Protein AF-A0A7S0TT28-F1 (afdb_monomer_lite)

pLDDT: mean 84.59, std 9.91, range [43.59, 96.62]

Structure (mmCIF, N/CA/C/O backbone):
data_AF-A0A7S0TT28-F1
#
_entry.id   AF-A0A7S0TT28-F1
#
loop_
_atom_site.group_PDB
_atom_site.id
_atom_site.type_symbol
_atom_site.label_atom_id
_atom_site.label_alt_id
_atom_site.label_comp_id
_atom_site.label_asym_id
_atom_site.label_entity_id
_atom_site.label_seq_id
_atom_site.pdbx_PDB_ins_code
_atom_site.Cartn_x
_atom_site.Cartn_y
_atom_site.Cartn_z
_atom_site.occupancy
_atom_site.B_iso_or_equiv
_atom_site.auth_seq_id
_atom_site.auth_comp_id
_atom_site.auth_asym_i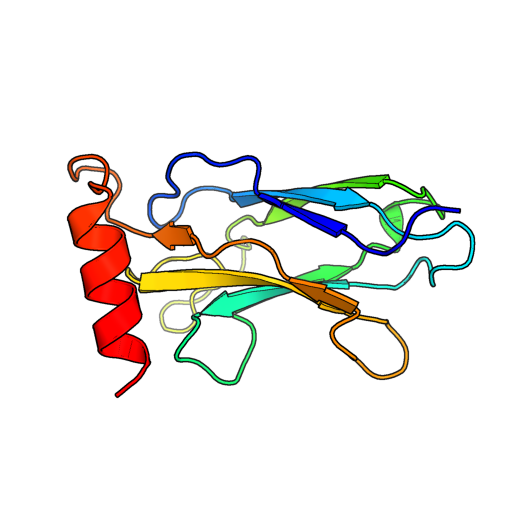d
_atom_site.auth_atom_id
_atom_site.pdbx_PDB_model_num
ATOM 1 N N . GLY A 1 1 ? 20.906 -9.993 -7.594 1.00 43.59 1 GLY A N 1
ATOM 2 C CA . GLY A 1 1 ? 19.508 -9.953 -8.054 1.00 43.59 1 GLY A CA 1
ATOM 3 C C . GLY A 1 1 ? 18.612 -10.027 -6.844 1.00 43.59 1 GLY A C 1
ATOM 4 O O . GLY A 1 1 ? 18.635 -11.045 -6.167 1.00 43.59 1 GLY A O 1
ATOM 5 N N . GLY A 1 2 ? 17.942 -8.930 -6.497 1.00 59.16 2 GLY A N 1
ATOM 6 C CA . GLY A 1 2 ? 16.983 -8.882 -5.391 1.00 59.16 2 GLY A CA 1
ATOM 7 C C . GLY A 1 2 ? 15.565 -9.123 -5.905 1.00 59.16 2 GLY A C 1
ATOM 8 O O . GLY A 1 2 ? 15.249 -8.695 -7.008 1.00 59.16 2 GLY A O 1
ATOM 9 N N . GLY A 1 3 ? 14.739 -9.834 -5.135 1.00 79.81 3 GLY A N 1
ATOM 10 C CA . GLY A 1 3 ? 13.308 -9.996 -5.419 1.00 79.81 3 GLY A CA 1
ATOM 11 C C . GLY A 1 3 ? 12.480 -8.770 -5.015 1.00 79.81 3 GLY A C 1
ATOM 12 O O . GLY A 1 3 ? 12.992 -7.855 -4.369 1.00 79.81 3 GLY A O 1
ATOM 13 N N . TYR A 1 4 ? 11.190 -8.789 -5.351 1.00 85.56 4 TYR A N 1
ATOM 14 C CA . TYR A 1 4 ? 10.220 -7.757 -4.971 1.00 85.56 4 TYR A CA 1
ATOM 15 C C . TYR A 1 4 ? 10.060 -7.674 -3.447 1.00 85.56 4 TYR A C 1
ATOM 17 O O . TYR A 1 4 ? 9.927 -8.697 -2.772 1.00 85.56 4 TYR A O 1
ATOM 25 N N . LYS A 1 5 ? 10.044 -6.458 -2.890 1.00 85.94 5 LYS A N 1
ATOM 26 C CA . LYS A 1 5 ? 9.757 -6.214 -1.469 1.00 85.94 5 LYS A CA 1
ATOM 27 C C . LYS A 1 5 ? 8.950 -4.938 -1.288 1.00 85.94 5 LYS A C 1
ATOM 29 O O . LYS A 1 5 ? 9.239 -3.908 -1.891 1.00 85.94 5 LYS A O 1
ATOM 34 N N . VAL A 1 6 ? 8.018 -4.982 -0.341 1.00 76.62 6 VAL A N 1
ATOM 35 C CA . VAL A 1 6 ? 7.300 -3.802 0.148 1.00 76.62 6 VAL A CA 1
ATOM 36 C C . VAL A 1 6 ? 7.552 -3.671 1.640 1.00 76.62 6 VAL A C 1
ATOM 38 O O . VAL A 1 6 ? 7.297 -4.590 2.416 1.00 76.62 6 VAL A O 1
ATOM 41 N N . LYS A 1 7 ? 8.067 -2.516 2.055 1.00 79.50 7 LYS A N 1
ATOM 42 C CA . LYS A 1 7 ? 8.289 -2.182 3.460 1.00 79.50 7 LYS A CA 1
ATOM 43 C C . LYS A 1 7 ? 7.530 -0.910 3.790 1.00 79.50 7 LYS A C 1
ATOM 45 O O . LYS A 1 7 ? 7.853 0.176 3.306 1.00 79.50 7 LYS A O 1
ATOM 50 N N . LEU A 1 8 ? 6.548 -1.034 4.671 1.00 69.94 8 LEU A N 1
ATOM 51 C CA . LEU A 1 8 ? 5.924 0.127 5.286 1.00 69.94 8 LEU A CA 1
ATOM 52 C C . LEU A 1 8 ? 6.950 0.827 6.168 1.00 69.94 8 LEU A C 1
ATOM 54 O O . LEU A 1 8 ? 7.642 0.187 6.962 1.00 69.94 8 LEU A O 1
ATOM 58 N N . LYS A 1 9 ? 7.056 2.147 6.024 1.00 64.81 9 LYS A N 1
ATOM 59 C CA . LYS A 1 9 ? 7.903 2.966 6.889 1.00 64.81 9 LYS A CA 1
ATOM 60 C C . LYS A 1 9 ? 7.038 3.686 7.918 1.00 64.81 9 LYS A C 1
ATOM 62 O O . LYS A 1 9 ? 7.106 4.904 8.044 1.00 64.81 9 LYS A O 1
ATOM 67 N N . ILE A 1 10 ? 6.175 2.928 8.589 1.00 57.41 10 ILE A N 1
ATOM 68 C CA . ILE A 1 10 ? 5.187 3.460 9.522 1.00 57.41 10 ILE A CA 1
ATOM 69 C C . ILE A 1 10 ? 5.120 2.532 10.730 1.00 57.41 10 ILE A C 1
ATOM 71 O O . ILE A 1 10 ? 4.943 1.329 10.568 1.00 57.41 10 ILE A O 1
ATOM 75 N N . GLY A 1 11 ? 5.315 3.106 11.918 1.00 49.50 11 GLY A N 1
ATOM 76 C CA . GLY A 1 11 ? 5.122 2.415 13.193 1.00 49.50 11 GLY A CA 1
ATOM 77 C C . GLY A 1 11 ? 3.656 2.381 13.621 1.00 49.50 11 GLY A C 1
ATOM 78 O O . GLY A 1 11 ? 3.255 1.384 14.187 1.00 49.50 11 GLY A O 1
ATOM 79 N N . ASN A 1 12 ? 2.872 3.418 13.287 1.00 57.22 12 ASN A N 1
ATOM 80 C CA . ASN A 1 12 ? 1.418 3.515 13.470 1.00 57.22 12 ASN A CA 1
ATOM 81 C C . ASN A 1 12 ? 0.843 4.444 12.390 1.00 57.22 12 ASN A C 1
ATOM 83 O O . ASN A 1 12 ? 1.330 5.568 12.249 1.00 57.22 12 ASN A O 1
ATOM 87 N N . ALA A 1 13 ? -0.135 3.989 11.605 1.00 67.88 13 ALA A N 1
ATOM 88 C CA . ALA A 1 13 ? -0.910 4.883 10.748 1.00 67.88 13 ALA A CA 1
ATOM 89 C C . ALA A 1 13 ? -2.164 5.269 11.514 1.00 67.88 13 ALA A C 1
ATOM 91 O O . ALA A 1 13 ? -2.856 4.393 12.024 1.00 67.88 13 ALA A O 1
ATOM 92 N N . CYS A 1 14 ? -2.460 6.559 11.591 1.00 82.44 14 CYS A N 1
ATOM 93 C CA . CYS A 1 14 ? -3.793 6.970 11.989 1.00 82.44 14 CYS A CA 1
ATOM 94 C C . CYS A 1 14 ? -4.605 7.359 10.758 1.00 82.44 14 CYS A C 1
ATOM 96 O O . CYS A 1 14 ? -4.042 7.654 9.696 1.00 82.44 14 CYS A O 1
ATOM 98 N N . ILE A 1 15 ? -5.925 7.292 10.877 1.00 85.19 15 ILE A N 1
ATOM 99 C CA . ILE A 1 15 ? -6.823 7.571 9.761 1.00 85.19 15 ILE A CA 1
ATOM 100 C C . ILE A 1 15 ? -6.564 8.962 9.167 1.00 85.19 15 ILE A C 1
ATOM 102 O O . ILE A 1 15 ? -6.113 9.869 9.857 1.00 85.19 15 ILE A O 1
ATOM 106 N N . ASP A 1 16 ? -6.803 9.123 7.869 1.00 82.56 16 ASP A N 1
ATOM 107 C CA . ASP A 1 16 ? -6.571 10.357 7.107 1.00 82.56 16 ASP A CA 1
ATOM 108 C C . ASP A 1 16 ? -5.112 10.862 7.072 1.00 82.56 16 ASP A C 1
ATOM 110 O O . ASP A 1 16 ? -4.838 11.921 6.499 1.00 82.56 16 ASP A O 1
ATOM 114 N N . THR A 1 17 ? -4.139 10.103 7.597 1.00 85.19 17 THR A N 1
ATOM 115 C CA . THR A 1 17 ? -2.720 10.467 7.473 1.00 85.19 17 THR A CA 1
ATOM 116 C C . THR A 1 17 ? -2.046 9.841 6.255 1.00 85.19 17 THR A C 1
ATOM 118 O O . THR A 1 17 ? -2.349 8.705 5.878 1.00 85.19 17 THR A O 1
ATOM 121 N N . PRO A 1 18 ? -1.096 10.558 5.622 1.00 87.62 18 PRO A N 1
ATOM 122 C CA . PRO A 1 18 ? -0.325 10.005 4.522 1.00 87.62 18 PRO A CA 1
ATOM 123 C C . PRO A 1 18 ? 0.446 8.740 4.910 1.00 87.62 18 PRO A C 1
ATOM 125 O O . PRO A 1 18 ? 1.220 8.738 5.870 1.00 87.62 18 PRO A O 1
ATOM 128 N N . ILE A 1 19 ? 0.326 7.692 4.094 1.00 87.56 19 ILE A N 1
ATOM 129 C CA . ILE A 1 19 ? 1.069 6.442 4.277 1.00 87.56 19 ILE A CA 1
ATOM 130 C C . ILE A 1 19 ? 2.310 6.453 3.387 1.00 87.56 19 ILE A C 1
ATOM 132 O O . ILE A 1 19 ? 2.212 6.393 2.163 1.00 87.56 19 ILE A O 1
ATOM 136 N N . LYS A 1 20 ? 3.498 6.481 4.003 1.00 89.12 20 LYS A N 1
ATOM 137 C CA . LYS A 1 20 ? 4.785 6.352 3.305 1.00 89.12 20 LYS A CA 1
ATOM 138 C C . LYS A 1 20 ? 5.227 4.895 3.193 1.00 89.12 20 LYS A C 1
ATOM 140 O O . LYS A 1 20 ? 5.424 4.201 4.194 1.00 89.12 20 LYS A O 1
ATOM 145 N N . VAL A 1 21 ? 5.474 4.463 1.963 1.00 90.44 21 VAL A N 1
ATOM 146 C CA . VAL A 1 21 ? 5.853 3.092 1.617 1.00 90.44 21 VAL A CA 1
ATOM 147 C C . VAL A 1 21 ? 7.185 3.097 0.896 1.00 90.44 21 VAL A C 1
ATOM 149 O O . VAL A 1 21 ? 7.367 3.824 -0.076 1.00 90.44 21 VAL A O 1
ATOM 152 N N . ARG A 1 22 ? 8.115 2.265 1.362 1.00 91.81 22 ARG A N 1
ATOM 153 C CA . ARG A 1 22 ? 9.337 1.943 0.629 1.00 91.81 22 ARG A CA 1
ATOM 154 C C . ARG A 1 22 ? 9.132 0.664 -0.158 1.00 91.81 22 ARG A C 1
ATOM 156 O O . ARG A 1 22 ? 8.586 -0.306 0.367 1.00 91.81 22 ARG A O 1
ATOM 163 N N . TRP A 1 23 ? 9.617 0.654 -1.384 1.00 93.50 23 TRP A N 1
ATOM 164 C CA . TRP A 1 23 ? 9.545 -0.506 -2.257 1.00 93.50 23 TRP A CA 1
ATOM 165 C C . TRP A 1 23 ? 10.915 -0.808 -2.853 1.00 93.50 23 TRP A C 1
ATOM 167 O O . TRP A 1 23 ? 11.752 0.084 -2.993 1.00 93.50 23 TRP A O 1
ATOM 177 N N . GLU A 1 24 ? 11.134 -2.083 -3.147 1.00 92.81 24 GLU A N 1
ATOM 178 C CA . GLU A 1 24 ? 12.292 -2.620 -3.859 1.00 92.81 24 GLU A CA 1
ATOM 179 C C . GLU A 1 24 ? 11.756 -3.594 -4.923 1.00 92.81 24 GLU A C 1
ATOM 181 O O . GLU A 1 24 ? 10.839 -4.371 -4.637 1.00 92.81 24 GLU A O 1
ATOM 186 N N . ALA A 1 25 ? 12.316 -3.570 -6.127 1.00 91.88 25 ALA A N 1
ATOM 187 C CA . ALA A 1 25 ? 11.942 -4.430 -7.243 1.00 91.88 25 ALA A CA 1
ATOM 188 C C . ALA A 1 25 ? 13.197 -4.948 -7.978 1.00 91.88 25 ALA A C 1
ATOM 190 O O . ALA A 1 25 ? 14.256 -4.323 -7.895 1.00 91.88 25 ALA A O 1
ATOM 191 N N . PRO A 1 26 ? 13.119 -6.091 -8.681 1.00 90.94 26 PRO A N 1
ATOM 192 C CA . PRO A 1 26 ? 14.191 -6.551 -9.561 1.00 90.94 26 PRO A CA 1
ATOM 193 C C . PRO A 1 26 ? 14.503 -5.553 -10.685 1.00 90.94 26 PRO A C 1
ATOM 195 O O . PRO A 1 26 ? 13.647 -4.773 -11.091 1.00 90.94 26 PRO A O 1
ATOM 198 N N . LYS A 1 27 ? 15.711 -5.624 -11.251 1.00 87.88 27 LYS A N 1
ATOM 199 C CA . LYS A 1 27 ? 16.152 -4.762 -12.365 1.00 87.88 27 LYS A CA 1
ATOM 200 C C . LYS A 1 27 ? 15.243 -4.819 -13.600 1.00 87.88 27 LYS A C 1
ATOM 202 O O . LYS A 1 27 ? 15.139 -3.843 -14.330 1.00 87.88 27 LYS A O 1
ATOM 207 N N . ASP A 1 28 ? 14.625 -5.967 -13.837 1.00 87.56 28 ASP A N 1
ATOM 208 C CA . ASP A 1 28 ? 13.754 -6.272 -14.971 1.00 87.56 28 ASP A CA 1
ATOM 209 C C . ASP A 1 28 ? 12.255 -6.120 -14.654 1.00 87.56 28 ASP A C 1
ATOM 211 O O . ASP A 1 28 ? 11.420 -6.595 -15.422 1.00 87.56 28 ASP A O 1
ATOM 215 N N . HIS A 1 29 ? 11.897 -5.479 -13.532 1.00 91.44 29 HIS A N 1
ATOM 216 C CA . HIS A 1 29 ? 10.504 -5.127 -13.246 1.00 91.44 29 HIS A CA 1
ATOM 217 C C . HIS A 1 29 ? 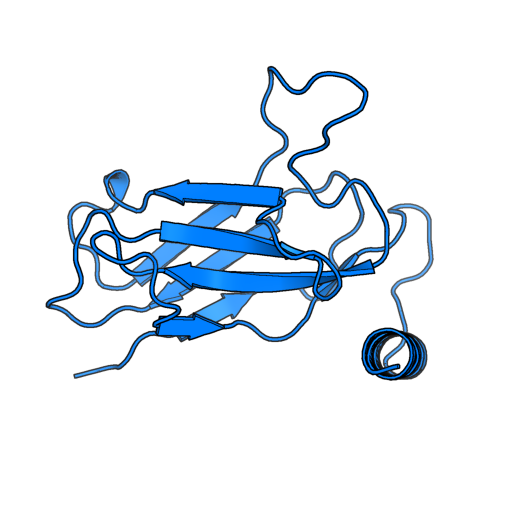9.926 -4.205 -14.331 1.00 91.44 29 HIS A C 1
ATOM 219 O O . HIS A 1 29 ? 10.666 -3.510 -15.035 1.00 91.44 29 HIS A O 1
ATOM 225 N N . ASN A 1 30 ? 8.599 -4.186 -14.466 1.00 91.44 30 ASN A N 1
ATOM 226 C CA . ASN A 1 30 ? 7.964 -3.263 -15.398 1.00 91.44 30 ASN A CA 1
ATOM 227 C C . ASN A 1 30 ? 7.912 -1.872 -14.732 1.00 91.44 30 ASN A C 1
ATOM 229 O O . ASN A 1 30 ? 7.366 -1.760 -13.635 1.00 91.44 30 ASN A O 1
ATOM 233 N N . PRO A 1 31 ? 8.434 -0.799 -15.357 1.00 89.44 31 PRO A N 1
ATOM 234 C CA . PRO A 1 31 ? 8.356 0.549 -14.793 1.00 89.44 31 PRO A CA 1
ATOM 235 C C . PRO A 1 31 ? 6.926 1.018 -14.491 1.00 89.44 31 PRO A C 1
ATOM 237 O O . PRO A 1 31 ? 6.751 1.911 -13.672 1.00 89.44 31 PRO A O 1
ATOM 240 N N . GLU A 1 32 ? 5.913 0.429 -15.130 1.00 91.31 32 GLU A N 1
ATOM 241 C CA . GLU A 1 32 ? 4.488 0.711 -14.914 1.00 91.31 32 GLU A CA 1
ATOM 242 C C . GLU A 1 32 ? 3.851 -0.144 -13.804 1.00 91.31 32 GLU A C 1
ATOM 244 O O . GLU A 1 32 ? 2.639 -0.091 -13.609 1.00 91.31 32 GLU A O 1
ATOM 249 N N . ASP A 1 33 ? 4.637 -0.940 -13.070 1.00 94.69 33 ASP A N 1
ATOM 250 C CA . ASP A 1 33 ? 4.154 -1.694 -11.911 1.00 94.69 33 ASP A CA 1
ATOM 251 C C . ASP A 1 33 ? 3.486 -0.767 -10.877 1.00 94.69 33 ASP A C 1
ATOM 253 O O . ASP A 1 33 ? 3.704 0.447 -10.844 1.00 94.69 33 ASP A O 1
ATOM 257 N N . PHE A 1 34 ? 2.662 -1.333 -9.998 1.00 95.31 34 PHE A N 1
ATOM 258 C CA . PHE A 1 34 ? 1.846 -0.560 -9.064 1.00 95.31 34 PHE A CA 1
ATOM 259 C C . PHE A 1 34 ? 2.163 -0.887 -7.606 1.00 95.31 34 PHE A C 1
ATOM 261 O O . PHE A 1 34 ? 2.525 -2.010 -7.247 1.00 95.31 34 PHE A O 1
ATOM 268 N N . LEU A 1 35 ? 1.914 0.083 -6.728 1.00 95.31 35 LEU A N 1
ATOM 269 C CA . LEU A 1 35 ? 1.657 -0.167 -5.313 1.00 95.31 35 LEU A CA 1
ATOM 270 C C . LEU A 1 35 ? 0.189 0.116 -5.018 1.00 95.31 35 LEU A C 1
ATOM 272 O O . LEU A 1 35 ? -0.291 1.215 -5.282 1.00 95.31 35 LEU A O 1
ATOM 276 N N . ALA A 1 36 ? -0.500 -0.837 -4.403 1.00 94.94 36 ALA A N 1
ATOM 277 C CA . ALA A 1 36 ? -1.895 -0.690 -4.008 1.00 94.94 36 ALA A CA 1
ATOM 278 C C . ALA A 1 36 ? -2.077 -0.990 -2.518 1.00 94.94 36 ALA A C 1
ATOM 280 O O . ALA A 1 36 ? -1.481 -1.929 -1.987 1.00 94.94 36 ALA A O 1
ATOM 281 N N . ILE A 1 37 ? -2.892 -0.184 -1.839 1.00 92.81 37 ILE A N 1
ATOM 282 C CA . ILE A 1 37 ? -3.278 -0.393 -0.442 1.00 92.81 37 ILE A CA 1
ATOM 283 C C . ILE A 1 37 ? -4.658 -1.043 -0.379 1.00 92.81 37 ILE A C 1
ATOM 285 O O . ILE A 1 37 ? -5.600 -0.582 -1.016 1.00 92.81 37 ILE A O 1
ATOM 289 N N . TYR A 1 38 ? -4.772 -2.098 0.418 1.00 92.75 38 TYR A N 1
ATOM 290 C CA . TYR A 1 38 ? -5.994 -2.866 0.634 1.00 92.75 38 TYR A CA 1
ATOM 291 C C . TYR A 1 38 ? -6.368 -2.817 2.105 1.00 92.75 38 TYR A C 1
ATOM 293 O O . TYR A 1 38 ? -5.476 -2.861 2.954 1.00 92.75 38 TYR A O 1
ATOM 301 N N . ARG A 1 39 ? -7.669 -2.807 2.402 1.00 91.56 39 ARG A N 1
ATOM 302 C CA . ARG A 1 39 ? -8.156 -3.285 3.699 1.00 91.56 39 ARG A CA 1
ATOM 303 C C . ARG A 1 39 ? -8.121 -4.813 3.655 1.00 91.56 39 ARG A C 1
ATOM 305 O O . ARG A 1 39 ? -8.497 -5.389 2.639 1.00 91.56 39 ARG A O 1
ATOM 312 N N . VAL A 1 40 ? -7.618 -5.464 4.700 1.00 91.44 40 VAL A N 1
ATOM 313 C CA . VAL A 1 40 ? -7.383 -6.925 4.694 1.00 91.44 40 VAL A CA 1
ATOM 314 C C . VAL A 1 40 ? -8.677 -7.722 4.478 1.00 91.44 40 VAL A C 1
ATOM 316 O O . VAL A 1 40 ? -8.665 -8.750 3.810 1.0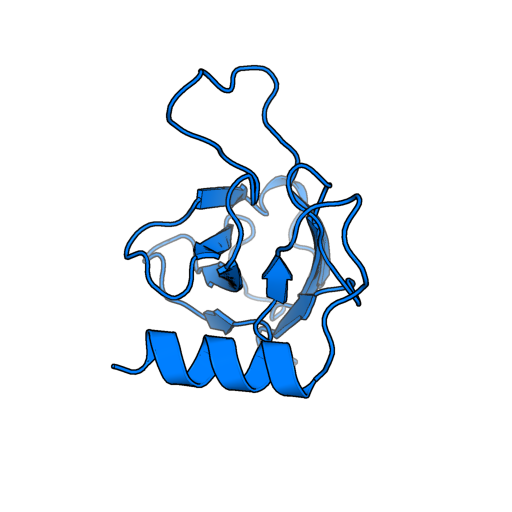0 91.44 40 VAL A O 1
ATOM 319 N N . ASP A 1 41 ? -9.797 -7.204 4.969 1.00 89.25 41 ASP A N 1
ATOM 320 C CA . ASP A 1 41 ? -11.150 -7.756 4.859 1.00 89.25 41 ASP A CA 1
ATOM 321 C C . ASP A 1 41 ? -11.953 -7.199 3.662 1.00 89.25 41 ASP A C 1
ATOM 323 O O . ASP A 1 41 ? -13.171 -7.368 3.608 1.00 89.25 41 ASP A O 1
ATOM 327 N N . ALA A 1 42 ? -11.311 -6.510 2.714 1.00 89.00 42 ALA A N 1
ATOM 328 C CA . ALA A 1 42 ? -11.952 -5.993 1.505 1.00 89.00 42 ALA A CA 1
ATOM 329 C C . ALA A 1 42 ? -11.343 -6.622 0.237 1.00 89.00 42 ALA A C 1
ATOM 331 O O . ALA A 1 42 ? -10.129 -6.836 0.176 1.00 89.00 42 ALA A O 1
ATOM 332 N N . PRO A 1 43 ? -12.160 -6.904 -0.796 1.00 87.31 43 PRO A N 1
ATOM 333 C CA . PRO A 1 43 ? -11.662 -7.502 -2.033 1.00 87.31 43 PRO A CA 1
ATOM 334 C C . PRO A 1 43 ? -10.864 -6.506 -2.886 1.00 87.31 43 PRO A C 1
ATOM 336 O O . PRO A 1 43 ? -9.882 -6.886 -3.526 1.00 87.31 43 PRO A O 1
ATOM 339 N N . ASP A 1 44 ? -11.258 -5.233 -2.859 1.00 89.81 44 ASP A N 1
ATOM 340 C CA . ASP A 1 44 ? -10.710 -4.187 -3.716 1.00 89.81 44 ASP A CA 1
ATOM 341 C C . ASP A 1 44 ? -9.667 -3.329 -2.994 1.00 89.81 44 ASP A C 1
ATOM 343 O O . ASP A 1 44 ? -9.654 -3.193 -1.764 1.00 89.81 44 ASP A O 1
ATOM 347 N N . TYR A 1 45 ? -8.777 -2.721 -3.780 1.00 90.12 45 TYR A N 1
ATOM 348 C CA . TYR A 1 45 ? -7.847 -1.737 -3.246 1.00 90.12 45 TYR A CA 1
ATOM 349 C C . TYR A 1 45 ? -8.586 -0.443 -2.895 1.00 90.12 45 TYR A C 1
ATOM 351 O O . TYR A 1 45 ? -9.479 0.014 -3.603 1.00 90.12 45 TYR A O 1
ATOM 359 N N . PHE A 1 46 ? -8.153 0.193 -1.814 1.00 88.62 46 PHE A N 1
ATOM 360 C CA . PHE A 1 46 ? -8.603 1.526 -1.418 1.00 88.62 46 PHE A CA 1
ATOM 361 C C . PHE A 1 46 ? -7.944 2.618 -2.262 1.00 88.62 46 PHE A C 1
ATOM 363 O O . PHE A 1 46 ? -8.554 3.639 -2.574 1.00 88.62 46 PHE A O 1
ATOM 370 N N . ASN A 1 47 ? -6.667 2.428 -2.596 1.00 90.69 47 ASN A N 1
ATOM 371 C CA . ASN A 1 47 ? -5.895 3.375 -3.392 1.00 90.69 47 ASN A CA 1
ATOM 372 C C . ASN A 1 47 ? -4.732 2.669 -4.089 1.00 90.69 47 ASN A C 1
ATOM 374 O O . ASN A 1 47 ? -4.250 1.636 -3.619 1.00 90.69 47 ASN A O 1
ATOM 378 N N . MET A 1 48 ? -4.268 3.243 -5.190 1.00 92.00 48 MET A N 1
ATOM 379 C CA . MET A 1 48 ? -3.199 2.698 -6.012 1.00 92.00 48 MET A CA 1
ATOM 380 C C . MET A 1 48 ? -2.336 3.829 -6.564 1.00 92.00 48 MET A C 1
ATOM 382 O O . MET A 1 48 ? -2.834 4.901 -6.900 1.00 92.00 48 MET A O 1
ATOM 386 N N . VAL A 1 49 ? -1.035 3.578 -6.647 1.00 91.94 49 VAL A N 1
ATOM 387 C CA . VAL A 1 49 ? -0.051 4.480 -7.238 1.00 91.94 49 VAL A CA 1
ATOM 388 C C . VAL A 1 49 ? 0.746 3.705 -8.276 1.00 91.94 49 VAL A C 1
ATOM 390 O O . VAL A 1 49 ? 1.296 2.645 -7.971 1.00 91.94 49 VAL A O 1
ATOM 393 N N . GLU A 1 50 ? 0.821 4.249 -9.485 1.00 92.19 50 GLU A N 1
ATOM 394 C CA . GLU A 1 50 ? 1.680 3.733 -10.551 1.00 92.19 50 GLU A CA 1
ATOM 395 C C . GLU A 1 50 ? 3.136 4.130 -10.299 1.00 92.19 50 GLU A C 1
ATOM 397 O O . GLU A 1 50 ? 3.427 5.247 -9.860 1.00 92.19 50 GLU A O 1
ATOM 402 N N . LEU A 1 51 ? 4.067 3.228 -10.597 1.00 90.38 51 LEU A N 1
ATOM 403 C CA . LEU A 1 51 ? 5.499 3.473 -10.452 1.00 90.38 51 LEU A CA 1
ATOM 404 C C . LEU A 1 51 ? 6.132 4.066 -11.718 1.00 90.38 51 LEU A C 1
ATOM 406 O O . LEU A 1 51 ? 7.340 4.301 -11.715 1.00 90.38 51 LEU A O 1
ATOM 410 N N . SER A 1 52 ? 5.350 4.394 -12.753 1.00 81.25 52 SER A N 1
ATOM 411 C CA . SER A 1 52 ? 5.826 4.912 -14.050 1.00 81.25 52 SER A CA 1
ATOM 412 C C . SER A 1 52 ? 6.726 6.152 -13.917 1.00 81.25 52 SER A C 1
ATOM 414 O O . SER A 1 52 ? 7.699 6.317 -14.653 1.00 81.25 52 SER A O 1
ATOM 416 N N . GLY A 1 53 ? 6.494 6.981 -12.893 1.00 70.94 53 GLY A N 1
ATOM 417 C CA . GLY A 1 53 ? 7.332 8.139 -12.555 1.00 70.94 53 GLY A CA 1
ATOM 418 C C . GLY A 1 53 ? 8.719 7.813 -11.972 1.00 70.94 53 GLY A C 1
ATOM 419 O O . GLY A 1 53 ? 9.531 8.718 -11.788 1.00 70.94 53 GLY A O 1
ATOM 420 N N . SER A 1 54 ? 9.018 6.545 -11.679 1.00 75.31 54 SER A N 1
ATOM 421 C CA . SER A 1 54 ? 10.288 6.099 -11.085 1.00 75.31 54 SER A CA 1
ATOM 422 C C . SER A 1 54 ? 11.417 5.902 -12.103 1.00 75.31 54 SER A C 1
ATOM 424 O O . SER A 1 54 ? 12.537 5.600 -11.709 1.00 75.31 54 SER A O 1
ATOM 426 N N . SER A 1 55 ? 11.167 6.097 -13.406 1.00 78.19 55 SER A N 1
ATOM 427 C CA . SER A 1 55 ? 12.182 5.982 -14.474 1.00 78.19 55 SER A CA 1
ATOM 428 C C . SER A 1 55 ? 12.970 4.655 -14.455 1.00 78.19 55 SER A C 1
ATOM 430 O O . SER A 1 55 ? 14.166 4.637 -14.741 1.00 78.19 55 SER A O 1
ATOM 432 N N . GLY A 1 56 ? 12.317 3.547 -14.080 1.00 78.69 56 GLY A N 1
ATOM 433 C CA . GLY A 1 56 ? 12.942 2.219 -13.991 1.00 78.69 56 GLY A CA 1
ATOM 434 C C . GLY A 1 56 ? 13.857 2.022 -12.775 1.00 78.69 56 GLY A C 1
ATOM 435 O O . GLY A 1 56 ? 14.710 1.135 -12.783 1.00 78.69 56 GLY A O 1
ATOM 436 N N . GLN A 1 57 ? 13.722 2.846 -11.732 1.00 87.19 57 GLN A N 1
ATOM 437 C CA . GLN A 1 57 ? 14.439 2.652 -10.471 1.00 87.19 57 GLN A CA 1
ATOM 438 C C . GLN A 1 57 ? 14.096 1.302 -9.827 1.00 87.19 57 GLN A C 1
ATOM 440 O O . GLN A 1 57 ? 12.947 0.898 -9.769 1.00 87.19 57 GLN A O 1
ATOM 445 N N . GLU A 1 58 ? 15.087 0.630 -9.244 1.00 90.50 58 GLU A N 1
ATOM 446 C CA . GLU A 1 58 ? 14.890 -0.648 -8.533 1.00 90.50 58 GLU A CA 1
ATOM 447 C C . GLU A 1 58 ? 14.356 -0.463 -7.101 1.00 90.50 58 GLU A C 1
ATOM 449 O O . GLU A 1 58 ? 14.092 -1.427 -6.385 1.00 90.50 58 GLU A O 1
ATOM 454 N N . SER A 1 59 ? 14.238 0.779 -6.629 1.00 91.62 59 SER A N 1
ATOM 455 C CA . SER A 1 59 ? 13.674 1.087 -5.318 1.00 91.62 59 SER A CA 1
ATOM 456 C C . SER A 1 59 ? 13.212 2.533 -5.240 1.00 91.62 59 SER A C 1
ATOM 458 O O . SER A 1 59 ? 13.737 3.406 -5.930 1.00 91.62 59 SER A O 1
ATOM 460 N N . GLY A 1 60 ? 12.277 2.805 -4.338 1.00 90.50 60 GLY A N 1
ATOM 461 C CA . GLY A 1 60 ? 11.762 4.152 -4.157 1.00 90.50 60 GLY A CA 1
ATOM 462 C C . GLY A 1 60 ? 10.932 4.315 -2.896 1.00 90.50 60 GLY A C 1
ATOM 463 O O . GLY A 1 60 ? 10.814 3.421 -2.053 1.00 90.50 60 GLY A O 1
ATOM 464 N N . THR A 1 61 ? 10.373 5.513 -2.743 1.00 90.94 61 THR A N 1
ATOM 465 C CA . THR A 1 61 ? 9.367 5.806 -1.721 1.00 90.94 61 THR A CA 1
ATOM 466 C C . THR A 1 61 ? 8.140 6.399 -2.391 1.00 90.94 61 THR A C 1
ATOM 468 O O . THR A 1 61 ? 8.247 7.388 -3.106 1.00 90.94 61 THR A O 1
ATOM 471 N N . VAL A 1 62 ? 6.981 5.814 -2.115 1.00 90.00 62 VAL A N 1
ATOM 472 C CA . VAL A 1 62 ? 5.672 6.343 -2.497 1.00 90.00 62 VAL A CA 1
ATOM 473 C C . VAL A 1 62 ? 4.966 6.843 -1.245 1.00 90.00 62 VAL A C 1
ATOM 475 O O . VAL A 1 62 ? 5.145 6.297 -0.155 1.00 90.00 62 VAL A O 1
ATOM 478 N N . THR A 1 63 ? 4.174 7.900 -1.395 1.00 89.38 63 THR A N 1
ATOM 479 C CA . THR A 1 63 ? 3.277 8.374 -0.340 1.00 89.38 63 THR A CA 1
ATOM 480 C C . THR A 1 63 ? 1.847 8.261 -0.845 1.00 89.38 63 THR A C 1
ATOM 482 O O . THR A 1 63 ? 1.482 8.968 -1.779 1.00 89.38 63 THR A O 1
ATOM 485 N N . PHE A 1 64 ? 1.041 7.400 -0.227 1.00 89.50 64 PHE A N 1
ATOM 486 C CA . PHE A 1 64 ? -0.406 7.444 -0.406 1.00 89.50 64 PHE A CA 1
ATOM 487 C C . PHE A 1 64 ? -0.929 8.669 0.340 1.00 89.50 64 PHE A C 1
ATOM 489 O O . PHE A 1 64 ? -0.639 8.848 1.525 1.00 89.50 64 PHE A O 1
ATOM 496 N N . THR A 1 65 ? -1.673 9.520 -0.352 1.00 87.56 65 THR A N 1
ATOM 497 C CA . THR A 1 65 ? -2.330 10.704 0.206 1.00 87.56 65 THR A CA 1
ATOM 498 C C . THR A 1 65 ? -3.810 10.680 -0.151 1.00 87.56 65 THR A C 1
ATOM 500 O O . THR A 1 65 ? -4.207 10.047 -1.131 1.00 87.56 65 THR A O 1
ATOM 503 N N . LYS A 1 66 ? -4.633 11.377 0.640 1.00 84.62 66 LYS A N 1
ATOM 504 C CA . LYS A 1 66 ? -6.047 11.581 0.328 1.00 84.62 66 LYS A CA 1
ATOM 505 C C . LYS A 1 66 ? -6.116 12.398 -0.961 1.00 84.62 66 LYS A C 1
ATOM 507 O O . LYS A 1 66 ? -5.580 13.512 -0.981 1.00 84.62 66 LYS A O 1
ATOM 512 N N . PRO A 1 67 ? -6.728 11.882 -2.034 1.00 83.31 67 PRO A N 1
ATOM 513 C CA . PRO A 1 67 ? -6.845 12.639 -3.269 1.00 83.31 67 PRO A CA 1
ATOM 514 C C . PRO A 1 67 ? -7.718 13.880 -3.056 1.00 83.31 67 PRO A C 1
ATOM 516 O O . PRO A 1 67 ? -8.706 13.842 -2.321 1.00 83.31 67 PRO A O 1
ATOM 519 N N . LYS A 1 68 ? -7.362 14.993 -3.705 1.00 83.75 68 LYS A N 1
ATOM 520 C CA . LYS A 1 68 ? -8.061 16.284 -3.536 1.00 83.75 68 LYS A CA 1
ATOM 521 C C . LYS A 1 68 ? -9.528 16.240 -3.974 1.00 83.75 68 LYS A C 1
AT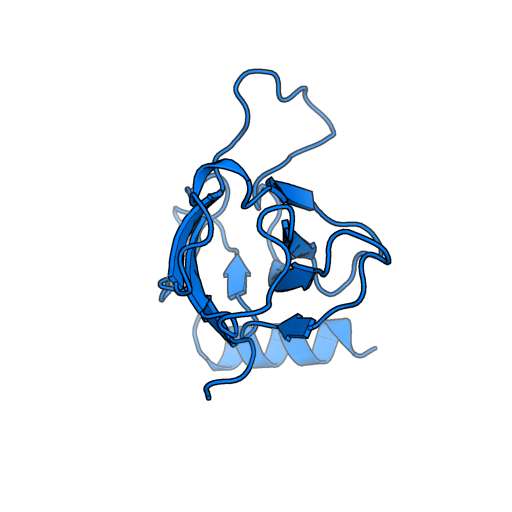OM 523 O O . LYS A 1 68 ? -10.330 17.037 -3.509 1.00 83.75 68 LYS A O 1
ATOM 528 N N . ASP A 1 69 ? -9.852 15.334 -4.882 1.00 84.44 69 ASP A N 1
ATOM 529 C CA . ASP A 1 69 ? -11.159 15.119 -5.498 1.00 84.44 69 ASP A CA 1
ATOM 530 C C . ASP A 1 69 ? -11.990 14.033 -4.785 1.00 84.44 69 ASP A C 1
ATOM 532 O O . ASP A 1 69 ? -13.030 13.615 -5.290 1.00 84.44 69 ASP A O 1
ATOM 536 N N . GLU A 1 70 ? -11.538 13.522 -3.632 1.00 82.44 70 GLU A N 1
ATOM 537 C CA . GLU A 1 70 ? -12.294 12.544 -2.847 1.00 82.44 70 GLU A CA 1
ATOM 538 C C . GLU A 1 70 ? -13.664 13.089 -2.428 1.00 82.44 70 GLU A C 1
ATOM 540 O O . GLU A 1 70 ? -13.779 14.138 -1.796 1.00 82.44 70 GLU A O 1
ATOM 545 N N . LYS A 1 71 ? -14.712 12.342 -2.786 1.00 78.06 71 LYS A N 1
ATOM 546 C CA . LYS A 1 71 ? -16.095 12.641 -2.421 1.00 78.06 71 LYS A CA 1
ATOM 547 C C . LYS A 1 71 ? -16.489 11.867 -1.168 1.00 78.06 71 LYS A C 1
ATOM 549 O O . LYS A 1 71 ? -16.008 10.759 -0.928 1.00 78.06 71 LYS A O 1
ATOM 554 N N . SER A 1 72 ? -17.422 12.440 -0.411 1.00 71.81 72 SER A N 1
ATOM 555 C CA . SER A 1 72 ? -18.073 11.744 0.701 1.00 71.81 72 SER A CA 1
ATOM 556 C C . SER A 1 72 ? -18.621 10.386 0.236 1.00 71.81 72 SER A C 1
ATOM 558 O O . SER A 1 72 ? -19.266 10.312 -0.810 1.00 71.81 72 SER A O 1
ATOM 560 N N . GLY A 1 73 ? -18.336 9.323 0.996 1.00 73.44 73 GLY A N 1
ATOM 561 C CA . GLY A 1 73 ? -18.821 7.960 0.744 1.00 73.44 73 GLY A CA 1
ATOM 562 C C . GLY A 1 73 ? -17.848 7.000 0.045 1.00 73.44 73 GLY A C 1
ATOM 563 O O . GLY A 1 73 ? -18.132 5.808 0.025 1.00 73.44 73 GLY A O 1
ATOM 564 N N . ASN A 1 74 ? -16.707 7.463 -0.482 1.00 74.44 74 ASN A N 1
ATOM 565 C CA . ASN A 1 74 ? -15.673 6.582 -1.053 1.00 74.44 74 ASN A CA 1
ATOM 566 C C . ASN A 1 74 ? -14.250 7.052 -0.683 1.00 74.44 74 ASN A C 1
ATOM 568 O O . ASN A 1 74 ? -13.574 7.685 -1.503 1.00 74.44 74 ASN A O 1
ATOM 572 N N . PRO A 1 75 ? -13.816 6.821 0.568 1.00 79.50 75 PRO A N 1
ATOM 573 C CA . PRO A 1 75 ? -12.503 7.254 1.026 1.00 79.50 75 PRO A CA 1
ATOM 574 C C . PRO A 1 75 ? -11.355 6.464 0.378 1.00 79.50 75 PRO A C 1
ATOM 576 O O . PRO A 1 75 ? -11.441 5.252 0.217 1.00 79.50 75 PRO A O 1
ATOM 579 N N . ARG A 1 76 ? -10.251 7.150 0.059 1.00 81.00 76 ARG A N 1
ATOM 580 C CA . ARG A 1 76 ? -9.063 6.629 -0.648 1.00 81.00 76 ARG A CA 1
ATOM 581 C C . ARG A 1 76 ? -7.768 6.726 0.175 1.00 81.00 76 ARG A C 1
ATOM 583 O O . ARG A 1 76 ? -6.680 6.456 -0.321 1.00 81.00 76 ARG A O 1
ATOM 590 N N . LEU A 1 77 ? -7.833 7.095 1.446 1.00 79.50 77 LEU A N 1
ATOM 591 C CA . LEU A 1 77 ? -6.801 6.763 2.443 1.00 79.50 77 LEU A CA 1
ATOM 592 C C . LEU A 1 77 ? -7.435 5.845 3.486 1.00 79.50 77 LEU A C 1
ATOM 594 O O . LEU A 1 77 ? -8.657 5.684 3.420 1.00 79.50 77 LEU A O 1
ATOM 598 N N . PRO A 1 78 ? -6.698 5.240 4.445 1.00 83.62 78 PRO A N 1
ATOM 599 C CA . PRO A 1 78 ? -7.395 4.655 5.575 1.00 83.62 78 PRO A CA 1
ATOM 600 C C . PRO A 1 78 ? -8.166 5.787 6.254 1.00 83.62 78 PRO A C 1
ATOM 602 O O . PRO A 1 78 ? -7.599 6.576 6.990 1.00 83.62 78 PRO A O 1
ATOM 605 N N . ALA A 1 79 ? -9.441 5.928 5.936 1.00 81.25 79 ALA A N 1
ATOM 606 C CA . ALA A 1 79 ? -10.373 6.837 6.592 1.00 81.25 79 ALA A CA 1
ATOM 607 C C . ALA A 1 79 ? -11.296 6.047 7.526 1.00 81.25 79 ALA A C 1
ATOM 609 O O . ALA A 1 79 ? -12.165 6.599 8.190 1.00 81.25 79 ALA A O 1
ATOM 610 N N . VAL A 1 80 ? -11.118 4.726 7.544 1.00 86.38 80 VAL A N 1
ATOM 611 C CA . VAL A 1 80 ? -11.832 3.775 8.378 1.00 86.38 80 VAL A CA 1
ATOM 612 C C . VAL A 1 80 ? -10.789 2.959 9.124 1.00 86.38 80 VAL A C 1
ATOM 614 O O . VAL A 1 80 ? -9.784 2.543 8.537 1.00 86.38 80 VAL A O 1
ATOM 617 N N . GLU A 1 81 ? -11.032 2.738 10.410 1.00 88.38 81 GLU A N 1
ATOM 618 C CA . GLU A 1 81 ? -10.177 1.897 11.241 1.00 88.38 81 GLU A CA 1
ATOM 619 C C . GLU A 1 81 ? -10.157 0.450 10.732 1.00 88.38 81 GLU A C 1
ATOM 621 O O . GLU A 1 81 ? -11.144 -0.050 10.188 1.00 88.38 81 GLU A O 1
ATOM 626 N N . GLY A 1 82 ? -9.027 -0.230 10.910 1.00 89.00 82 GLY A N 1
ATOM 627 C CA . GLY A 1 82 ? -8.868 -1.625 10.502 1.00 89.00 82 GLY A CA 1
ATOM 628 C C . GLY A 1 82 ? -7.449 -1.966 10.070 1.00 89.00 82 GLY A C 1
ATOM 629 O O . GLY A 1 82 ? -6.559 -1.117 10.086 1.00 89.00 82 GLY A O 1
ATOM 630 N N . LEU A 1 83 ? -7.236 -3.226 9.694 1.00 89.88 83 LEU A N 1
ATOM 631 C CA . LEU A 1 83 ? -5.957 -3.689 9.164 1.00 89.88 83 LEU A CA 1
ATOM 632 C C . LEU A 1 83 ? -5.870 -3.446 7.661 1.00 89.88 83 LEU A C 1
ATOM 634 O O . LEU A 1 83 ? -6.795 -3.743 6.902 1.00 89.88 83 LEU A O 1
ATOM 638 N N . TYR A 1 84 ? -4.720 -2.935 7.243 1.00 91.19 84 TYR A N 1
ATOM 639 C CA . TYR A 1 84 ? -4.394 -2.662 5.855 1.00 91.19 84 TYR A CA 1
ATOM 640 C C . TYR A 1 84 ? -3.099 -3.355 5.455 1.00 91.19 84 TYR A C 1
ATOM 642 O O . TYR A 1 84 ? -2.189 -3.526 6.263 1.00 91.19 84 TYR A O 1
ATOM 650 N N . VAL A 1 85 ? -2.981 -3.697 4.178 1.00 92.56 85 VAL A N 1
ATOM 651 C CA . VAL A 1 85 ? -1.759 -4.237 3.581 1.00 92.56 85 VAL A CA 1
ATOM 652 C C . VAL A 1 85 ? -1.453 -3.491 2.292 1.00 92.56 85 VAL A C 1
ATOM 654 O O . VAL A 1 85 ? -2.355 -3.169 1.521 1.00 92.56 85 VAL A O 1
ATOM 657 N N . VAL A 1 86 ? -0.175 -3.214 2.043 1.00 94.19 86 VAL A N 1
ATOM 658 C CA . VAL A 1 86 ? 0.272 -2.671 0.760 1.00 94.19 86 VAL A CA 1
ATOM 659 C C . VAL A 1 86 ? 0.871 -3.792 -0.067 1.00 94.19 86 VAL A C 1
ATOM 661 O O . VAL A 1 86 ? 1.737 -4.531 0.403 1.00 94.19 86 VAL A O 1
ATOM 664 N N . ARG A 1 87 ? 0.408 -3.912 -1.307 1.00 96.06 87 ARG A N 1
ATOM 665 C CA . ARG A 1 87 ? 0.829 -4.933 -2.261 1.00 96.06 87 ARG A CA 1
ATOM 666 C C . ARG A 1 87 ? 1.541 -4.285 -3.440 1.00 96.06 87 ARG A C 1
ATOM 668 O O . ARG A 1 87 ? 1.113 -3.241 -3.924 1.00 96.06 87 ARG A O 1
ATOM 675 N N . TYR A 1 88 ? 2.620 -4.919 -3.883 1.00 96.00 88 TYR A N 1
ATOM 676 C CA . TYR A 1 88 ? 3.268 -4.630 -5.158 1.00 96.00 88 TYR A CA 1
ATOM 677 C C . TYR A 1 88 ? 2.586 -5.468 -6.230 1.00 96.00 88 TYR A C 1
ATOM 679 O O . TYR A 1 88 ? 2.567 -6.697 -6.112 1.00 96.00 88 TYR A O 1
ATOM 687 N N . LEU A 1 89 ? 2.030 -4.820 -7.246 1.00 96.62 89 LEU A N 1
ATOM 688 C CA . LEU A 1 89 ? 1.312 -5.473 -8.333 1.00 96.62 89 LEU A CA 1
ATOM 689 C C . LEU A 1 89 ? 2.093 -5.311 -9.626 1.00 96.62 89 LEU A C 1
ATOM 691 O O . LEU A 1 89 ? 2.547 -4.214 -9.945 1.00 96.62 89 LEU A O 1
ATOM 695 N N . ARG A 1 90 ? 2.209 -6.397 -10.383 1.00 95.00 90 ARG A N 1
ATOM 696 C CA . ARG A 1 90 ? 2.771 -6.332 -11.727 1.00 95.00 90 ARG A CA 1
ATOM 697 C C . ARG A 1 90 ? 1.781 -5.677 -12.689 1.00 95.00 90 ARG A C 1
ATOM 699 O O . ARG A 1 90 ? 0.606 -6.032 -12.673 1.00 95.00 90 ARG A O 1
ATOM 706 N N . ALA A 1 91 ? 2.248 -4.796 -13.568 1.00 93.88 91 ALA A N 1
ATOM 707 C CA . ALA A 1 91 ? 1.379 -4.001 -14.431 1.00 93.88 91 ALA A CA 1
ATOM 708 C C . ALA A 1 91 ? 0.459 -4.835 -15.342 1.00 93.88 91 ALA A C 1
ATOM 710 O O . ALA A 1 91 ? -0.741 -4.589 -15.431 1.00 93.88 91 ALA A O 1
ATOM 711 N N . ASN A 1 92 ? 1.019 -5.858 -15.993 1.00 91.56 92 ASN A N 1
ATOM 712 C CA . ASN A 1 92 ? 0.347 -6.570 -17.085 1.00 91.56 92 ASN A CA 1
ATOM 713 C C . ASN A 1 92 ? -0.817 -7.464 -16.633 1.00 91.56 92 ASN A C 1
ATOM 715 O O . ASN A 1 92 ? -1.738 -7.706 -17.407 1.00 91.56 92 ASN A O 1
ATOM 719 N N . ASP A 1 93 ? -0.737 -8.022 -15.425 1.00 94.62 93 ASP A N 1
ATOM 720 C CA . ASP A 1 93 ? -1.668 -9.042 -14.921 1.00 94.62 93 ASP A CA 1
ATOM 721 C C . ASP A 1 93 ? -2.194 -8.731 -13.509 1.00 94.62 93 ASP A C 1
ATOM 723 O O . ASP A 1 93 ? -2.935 -9.532 -12.941 1.00 94.62 93 ASP A O 1
ATOM 727 N N . GLN A 1 94 ? -1.795 -7.591 -12.927 1.00 93.69 94 GLN A N 1
ATOM 728 C CA . GLN A 1 94 ? -2.066 -7.197 -11.540 1.00 93.69 94 GLN A CA 1
ATOM 729 C C . GLN A 1 94 ? -1.693 -8.271 -10.509 1.00 93.69 94 GLN A C 1
ATOM 731 O O . GLN A 1 94 ? -2.194 -8.279 -9.380 1.00 93.69 94 GLN A O 1
ATOM 736 N N . ARG A 1 95 ? -0.780 -9.185 -10.858 1.00 95.50 95 ARG A N 1
ATOM 737 C CA . ARG A 1 95 ? -0.347 -10.239 -9.950 1.00 95.50 95 ARG A CA 1
ATOM 738 C C . ARG A 1 95 ? 0.386 -9.625 -8.765 1.00 95.50 95 ARG A C 1
ATOM 740 O O . ARG A 1 95 ? 1.304 -8.823 -8.931 1.00 95.50 95 ARG A O 1
ATOM 747 N N . VAL A 1 96 ? 0.030 -10.074 -7.563 1.00 95.88 96 VAL A N 1
ATOM 748 C CA . VAL A 1 96 ? 0.734 -9.705 -6.332 1.00 95.88 96 VAL A CA 1
ATOM 749 C C . VAL A 1 96 ? 2.139 -10.307 -6.352 1.00 95.88 96 VAL A C 1
ATOM 751 O O . VAL A 1 96 ? 2.307 -11.527 -6.317 1.00 95.88 96 VAL A O 1
ATOM 754 N N . MET A 1 97 ? 3.148 -9.440 -6.394 1.00 95.94 97 MET A N 1
ATOM 755 C CA . MET A 1 97 ? 4.565 -9.813 -6.388 1.00 95.94 97 MET A CA 1
ATOM 756 C C . MET A 1 97 ? 5.163 -9.787 -4.980 1.00 95.94 97 MET A C 1
ATOM 758 O O . MET A 1 97 ? 6.072 -10.557 -4.676 1.00 95.94 97 MET A O 1
ATOM 762 N N . ALA A 1 98 ? 4.650 -8.906 -4.119 1.00 95.19 98 ALA A N 1
ATOM 763 C CA . ALA A 1 98 ? 5.025 -8.801 -2.714 1.00 95.19 98 ALA A CA 1
ATOM 764 C C . ALA A 1 98 ? 3.910 -8.131 -1.899 1.00 95.19 98 ALA A C 1
ATOM 766 O O . ALA A 1 98 ? 3.151 -7.319 -2.427 1.00 95.19 98 ALA A O 1
ATOM 767 N N . SER A 1 99 ? 3.875 -8.421 -0.600 1.00 94.62 99 SER A N 1
ATOM 768 C CA . SER A 1 99 ? 2.994 -7.777 0.379 1.00 94.62 99 SER A CA 1
ATOM 769 C C . SER A 1 99 ? 3.820 -7.211 1.527 1.00 94.62 99 SER A C 1
ATOM 771 O O . SER A 1 99 ? 4.848 -7.779 1.906 1.00 94.62 99 SER A O 1
ATOM 773 N N . SER A 1 100 ? 3.376 -6.097 2.097 1.00 91.19 100 SER A N 1
ATOM 774 C CA . SER A 1 100 ? 3.904 -5.604 3.363 1.00 91.19 100 SER A CA 1
ATOM 775 C C . SER A 1 100 ? 3.419 -6.451 4.543 1.00 91.19 100 SER A C 1
ATOM 777 O O . SER A 1 100 ? 2.551 -7.309 4.403 1.00 91.19 100 SER A O 1
ATOM 779 N N . ARG A 1 101 ? 3.935 -6.150 5.741 1.00 87.94 101 ARG A N 1
ATOM 780 C CA . ARG A 1 101 ? 3.209 -6.480 6.975 1.00 87.94 101 ARG A CA 1
ATOM 781 C C . ARG A 1 101 ? 1.901 -5.697 7.027 1.00 87.94 101 ARG A C 1
ATOM 783 O O . ARG A 1 101 ? 1.779 -4.660 6.366 1.00 87.94 101 ARG A O 1
ATOM 790 N N . GLU A 1 102 ? 0.972 -6.178 7.832 1.00 88.12 102 GLU A N 1
ATOM 791 C CA . GLU A 1 102 ? -0.265 -5.464 8.100 1.00 88.12 102 GLU A CA 1
ATOM 792 C C . GLU A 1 102 ? -0.015 -4.202 8.927 1.00 88.12 102 GLU A C 1
ATOM 794 O O . GLU A 1 102 ? 0.920 -4.117 9.728 1.00 88.12 102 GLU A O 1
ATOM 799 N N . LEU A 1 103 ? -0.866 -3.216 8.693 1.00 86.06 103 LEU A N 1
ATOM 800 C CA . LEU A 1 103 ? -0.876 -1.915 9.328 1.00 86.06 103 LEU A CA 1
ATOM 801 C C . LEU A 1 103 ? -2.241 -1.708 9.960 1.00 86.06 103 LEU A C 1
ATOM 803 O O . LEU A 1 103 ? -3.234 -1.608 9.243 1.00 86.06 103 LEU A O 1
ATOM 807 N N . LEU A 1 104 ? -2.290 -1.615 11.284 1.00 87.62 104 LEU A N 1
ATOM 808 C CA . LEU A 1 104 ? -3.509 -1.218 11.970 1.00 87.62 104 LEU A CA 1
ATOM 809 C C . LEU A 1 104 ? -3.670 0.302 11.863 1.00 87.62 104 LEU A C 1
ATOM 811 O O . LEU A 1 104 ? -2.829 1.052 12.359 1.00 87.62 104 LEU A O 1
ATOM 815 N N . ALA A 1 105 ? -4.736 0.737 11.194 1.00 88.31 105 ALA A N 1
ATOM 816 C CA . ALA A 1 105 ? -5.170 2.124 11.165 1.00 88.31 105 ALA A CA 1
ATOM 817 C C . ALA A 1 105 ? -6.168 2.385 12.300 1.00 88.31 105 ALA A C 1
ATOM 819 O O . ALA A 1 105 ? -7.181 1.689 12.401 1.00 88.31 105 ALA A O 1
ATOM 820 N N . THR A 1 106 ? -5.894 3.394 13.127 1.00 88.06 106 THR A N 1
ATOM 821 C CA . THR A 1 106 ? -6.748 3.835 14.248 1.00 88.06 106 THR A CA 1
ATOM 822 C C . THR A 1 106 ? -7.041 5.334 14.163 1.00 88.06 106 THR A C 1
ATOM 824 O O . THR A 1 106 ? -6.451 6.047 13.349 1.00 88.06 106 THR A O 1
ATOM 827 N N . ARG A 1 107 ? -7.950 5.862 14.987 1.00 86.25 107 ARG A N 1
ATOM 828 C CA . ARG A 1 107 ? -8.131 7.321 15.107 1.00 86.25 107 ARG A CA 1
ATOM 829 C C . ARG A 1 107 ? -6.855 8.047 15.558 1.00 86.25 107 ARG A C 1
ATOM 831 O O . ARG A 1 107 ? -6.114 7.548 16.401 1.00 86.25 107 ARG A O 1
ATOM 838 N N . CYS A 1 108 ? -6.624 9.251 15.025 1.00 82.12 108 CYS A N 1
ATOM 839 C CA . CYS A 1 108 ? -5.412 10.040 15.299 1.00 82.12 108 CYS A CA 1
ATOM 840 C C . CYS A 1 108 ? -5.314 10.613 16.712 1.00 82.12 108 CYS A C 1
ATOM 842 O O . CYS A 1 108 ? -4.216 10.905 17.175 1.00 82.12 108 CYS A O 1
ATOM 844 N N . ASP A 1 109 ? -6.444 10.793 17.382 1.00 83.19 109 ASP A N 1
ATOM 845 C CA . ASP A 1 109 ? -6.535 11.229 18.773 1.00 83.19 109 ASP A CA 1
ATOM 846 C C . ASP A 1 109 ? -6.550 10.050 19.763 1.00 83.19 109 ASP A C 1
ATOM 848 O O . ASP A 1 109 ? -6.577 10.255 20.976 1.00 83.19 109 ASP A O 1
ATOM 852 N N . GLY A 1 110 ? -6.523 8.813 19.257 1.00 74.44 110 GLY A N 1
ATOM 853 C CA . GLY A 1 110 ? -6.463 7.604 20.066 1.00 74.44 110 GLY A CA 1
ATOM 854 C C . GLY A 1 110 ? -5.045 7.279 20.550 1.00 74.44 110 GLY A C 1
ATOM 855 O O . GLY A 1 110 ? -4.058 7.725 19.958 1.00 74.44 110 GLY A O 1
ATOM 856 N N . PRO A 1 111 ? -4.912 6.467 21.615 1.00 76.44 111 PRO A N 1
ATOM 857 C CA . PRO A 1 111 ? -3.620 5.897 21.971 1.00 76.44 111 PRO A CA 1
ATOM 858 C C . PRO A 1 111 ? -3.075 5.058 20.808 1.00 76.44 111 PRO A C 1
ATOM 860 O O . PRO A 1 111 ? -3.831 4.460 20.038 1.00 76.44 111 PRO A O 1
ATOM 863 N N . ALA A 1 112 ? -1.747 5.003 20.689 1.00 73.81 112 ALA A N 1
ATOM 864 C CA . ALA A 1 112 ? -1.094 4.071 19.780 1.00 73.81 112 ALA A CA 1
ATOM 865 C C . ALA A 1 112 ? -1.566 2.637 20.084 1.00 73.81 112 ALA A C 1
ATOM 867 O O . ALA A 1 112 ? -1.560 2.258 21.259 1.00 73.81 112 ALA A O 1
ATOM 868 N N . PRO A 1 113 ? -1.946 1.842 19.068 1.00 75.06 113 PRO A N 1
ATOM 869 C CA . PRO A 1 113 ? -2.384 0.481 19.306 1.00 75.06 113 PRO A CA 1
ATOM 870 C C . PRO A 1 113 ? -1.250 -0.358 19.896 1.00 75.06 113 PRO A C 1
ATOM 872 O O . PRO A 1 113 ? -0.095 -0.294 19.470 1.00 75.06 113 PRO A O 1
ATOM 875 N N . THR A 1 114 ? -1.600 -1.163 20.886 1.00 81.50 114 THR A N 1
ATOM 876 C CA . THR A 1 114 ? -0.728 -2.172 21.484 1.00 81.50 114 THR A CA 1
ATOM 877 C C . THR A 1 114 ? -0.586 -3.387 20.562 1.00 81.50 114 THR A C 1
ATOM 879 O O . THR A 1 114 ? -1.437 -3.650 19.711 1.00 81.50 114 THR A O 1
ATOM 882 N N . ASN A 1 115 ? 0.466 -4.189 20.763 1.00 81.12 115 ASN A N 1
ATOM 883 C CA . ASN A 1 115 ? 0.629 -5.453 20.032 1.00 81.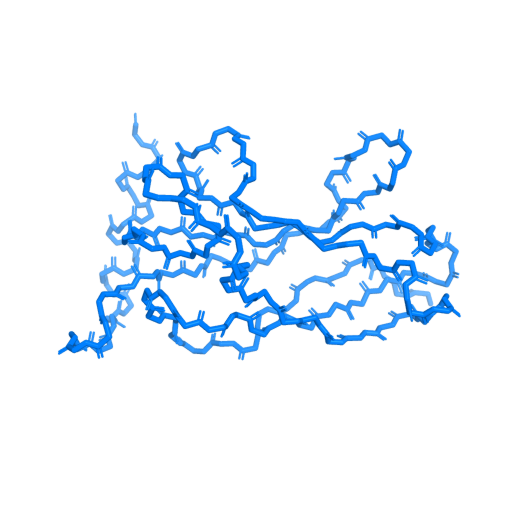12 115 ASN A CA 1
ATOM 884 C C . ASN A 1 115 ? -0.565 -6.404 20.241 1.00 81.12 115 ASN A C 1
ATOM 886 O O . ASN A 1 115 ? -0.974 -7.082 19.304 1.00 81.12 115 ASN A O 1
ATOM 890 N N . GLU A 1 116 ? -1.162 -6.416 21.438 1.00 85.12 116 GLU A N 1
ATOM 891 C CA . GLU A 1 116 ? -2.333 -7.247 21.743 1.00 85.12 116 GLU A CA 1
ATOM 892 C C . GLU A 1 116 ? -3.566 -6.825 20.926 1.00 85.12 116 GLU A C 1
ATOM 894 O O . GLU A 1 116 ? -4.302 -7.668 20.412 1.00 85.12 116 GLU A O 1
ATOM 899 N N . GLU A 1 117 ? -3.786 -5.518 20.756 1.00 81.06 117 GLU A N 1
ATOM 900 C CA . GLU A 1 117 ? -4.877 -4.998 19.926 1.00 81.06 117 GLU A CA 1
ATOM 901 C C . GLU A 1 117 ? -4.682 -5.343 18.451 1.00 81.06 117 GLU A C 1
ATOM 903 O O . GLU A 1 117 ? -5.650 -5.722 17.787 1.00 81.06 117 GLU A O 1
ATOM 908 N N . ILE A 1 118 ? -3.442 -5.278 17.958 1.00 80.31 118 ILE A N 1
ATOM 909 C CA . ILE A 1 118 ? -3.093 -5.704 16.598 1.00 80.31 118 ILE A CA 1
ATOM 910 C C . ILE A 1 118 ? -3.437 -7.188 16.414 1.00 80.31 118 ILE A C 1
ATOM 912 O O . ILE A 1 118 ? -4.226 -7.521 15.531 1.00 80.31 118 ILE A O 1
ATOM 916 N N . GLU A 1 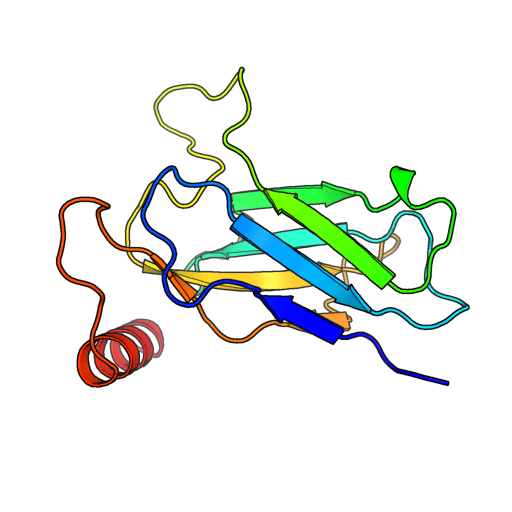119 ? -2.949 -8.072 17.290 1.00 84.50 119 GLU A N 1
ATOM 917 C CA . GLU A 1 119 ? -3.228 -9.516 17.220 1.00 84.50 119 GLU A CA 1
ATOM 918 C C . GLU A 1 119 ? -4.727 -9.840 17.325 1.00 84.50 119 GLU A C 1
ATOM 920 O O . GLU A 1 119 ? -5.240 -10.754 16.673 1.00 84.50 119 GLU A O 1
ATOM 925 N N . LYS A 1 120 ? -5.466 -9.092 18.149 1.00 83.69 120 LYS A N 1
ATOM 926 C CA . LYS A 1 120 ? -6.912 -9.270 18.307 1.00 83.69 120 LYS A CA 1
ATOM 927 C C . LYS A 1 120 ? -7.680 -8.886 17.044 1.00 83.69 120 LYS A C 1
ATOM 929 O O . LYS A 1 120 ? -8.678 -9.540 16.739 1.00 83.69 120 LYS A O 1
ATOM 934 N N . GLN A 1 121 ? -7.250 -7.844 16.334 1.00 79.56 121 GLN A N 1
ATOM 935 C CA . GLN A 1 121 ? -7.853 -7.454 15.058 1.00 79.56 121 GLN A CA 1
ATOM 936 C C . GLN A 1 121 ? -7.555 -8.482 13.966 1.00 79.56 121 GLN A C 1
ATOM 938 O O . GLN A 1 121 ? -8.471 -8.861 13.241 1.00 79.56 121 GLN A O 1
ATOM 943 N N . GLN A 1 122 ? -6.332 -9.016 13.928 1.00 81.19 122 GLN A N 1
ATOM 944 C CA . GLN A 1 122 ? -5.939 -10.070 12.985 1.00 81.19 122 GLN A CA 1
ATOM 945 C C . GLN A 1 122 ? -6.862 -11.286 13.104 1.00 81.19 122 GLN A C 1
ATOM 947 O O . GLN A 1 122 ? -7.531 -11.672 12.150 1.00 81.19 122 GLN A O 1
ATOM 952 N N . LYS A 1 123 ? -7.042 -11.792 14.330 1.00 81.75 123 LYS A N 1
ATOM 953 C CA . LYS A 1 123 ? -7.923 -12.940 14.613 1.00 81.75 123 LYS A CA 1
ATOM 954 C C . LYS A 1 123 ? -9.403 -12.698 14.305 1.00 81.75 123 LYS A C 1
ATOM 956 O O . LYS A 1 123 ? -10.155 -13.660 14.160 1.00 81.75 123 LYS A O 1
ATOM 961 N N . ARG A 1 124 ? -9.870 -11.443 14.296 1.00 77.81 124 ARG A N 1
ATOM 962 C CA . ARG A 1 124 ? -11.265 -11.114 13.948 1.00 77.81 124 ARG A CA 1
ATOM 963 C C . ARG A 1 124 ? -11.512 -11.190 12.449 1.00 77.81 124 ARG A C 1
ATOM 965 O O . ARG A 1 124 ? -12.632 -11.498 12.070 1.00 77.81 124 ARG A O 1
ATOM 972 N N . GLN A 1 125 ? -10.502 -10.888 11.640 1.00 68.12 125 GLN A N 1
ATOM 973 C CA . GLN A 1 125 ? -10.611 -10.857 10.183 1.00 68.12 125 GLN A CA 1
ATOM 974 C C . GLN A 1 125 ? -10.375 -12.229 9.532 1.00 68.12 125 GLN A C 1
ATOM 976 O O . GLN A 1 125 ? -10.718 -12.417 8.372 1.00 68.12 125 GLN A O 1
ATOM 981 N N . GLU A 1 126 ? -9.840 -13.196 10.281 1.00 66.19 126 GLU A N 1
ATOM 982 C CA . GLU A 1 126 ? -9.679 -14.599 9.861 1.00 66.19 126 GLU A CA 1
ATOM 983 C C . GLU A 1 126 ? -10.950 -15.462 10.041 1.00 66.19 126 GLU A C 1
ATOM 985 O O . GLU A 1 126 ? -10.922 -16.659 9.748 1.00 66.19 126 GLU A O 1
ATOM 990 N N . ARG A 1 127 ? -12.045 -14.892 10.563 1.00 56.75 127 ARG A N 1
ATOM 991 C CA . ARG A 1 127 ? -13.318 -15.582 10.839 1.00 56.75 127 ARG A CA 1
ATOM 992 C C . ARG A 1 127 ? -14.377 -15.258 9.800 1.00 56.75 127 ARG A C 1
ATOM 994 O O . ARG A 1 127 ? -15.147 -16.189 9.481 1.00 56.75 127 ARG A O 1
#

Secondary structure (DSSP, 8-state):
----EEEE--S-EETTS-EEEEEE--TTS-TT-EEEEEETT-SSEEEEEE-GGGTT-SEEEEEE---TTPPTT--SSS-S-EEEEEEEE-TTT--EEEE---EEEE-TTSPPPPHHHHHHHHHHHT-

Foldseek 3Di:
DDAKEKEWPDPAAAAQDKTKIKIFHDLPADQQKKKFKDFLLDPDTLAMDGNVVVVSDRIDMDIQHFDPPDDPPRTSTRNDWGKMKIFTAGDPPRDGRYIYPIHTYHHPPDPGDDPVNVVVRVVVSVD

Organism: Hemiselmis andersenii (NCBI:txid464988)

Radius of gyration: 14.83 Å; chains: 1; bounding box: 38×32×39 Å

Sequence (127 aa):
GGGYKVKLKIGNACIDTPIKVRWEAPKDHNPEDFLAIYRVDAPDYFNMVELSGSSGQESGTVTFTKPKDEKSGNPRLPAVEGLYVVRYLRANDQRVMASSRELLATRCDGPAPTNEEIEKQQKRQER